Protein AF-A0A839IRQ6-F1 (afdb_monomer_lite)

pLDDT: mean 85.08, std 10.86, range [52.66, 94.56]

Structure (mmCIF, N/CA/C/O backbone):
data_AF-A0A839IRQ6-F1
#
_entry.id   AF-A0A839IRQ6-F1
#
loop_
_atom_site.group_PDB
_atom_site.id
_atom_site.type_symbol
_atom_site.label_atom_id
_atom_site.label_alt_id
_atom_site.label_comp_id
_atom_site.label_asym_id
_atom_site.label_entity_id
_atom_site.label_seq_id
_atom_site.pdbx_PDB_ins_code
_atom_site.Cartn_x
_atom_site.Cartn_y
_atom_site.Cartn_z
_atom_site.occupancy
_atom_site.B_iso_or_equiv
_atom_site.auth_seq_id
_atom_site.auth_comp_id
_atom_site.auth_asym_id
_atom_site.auth_atom_id
_atom_site.pdbx_PDB_model_num
ATOM 1 N N . MET A 1 1 ? -10.772 9.698 -1.994 1.00 78.44 1 MET A N 1
ATOM 2 C CA . MET A 1 1 ? -9.939 10.249 -3.088 1.00 78.44 1 MET A CA 1
ATOM 3 C C . MET A 1 1 ? -8.807 9.268 -3.373 1.00 78.44 1 MET A C 1
ATOM 5 O O . MET A 1 1 ? -8.400 8.594 -2.434 1.00 78.44 1 MET A O 1
ATOM 9 N N . LEU A 1 2 ? -8.365 9.119 -4.627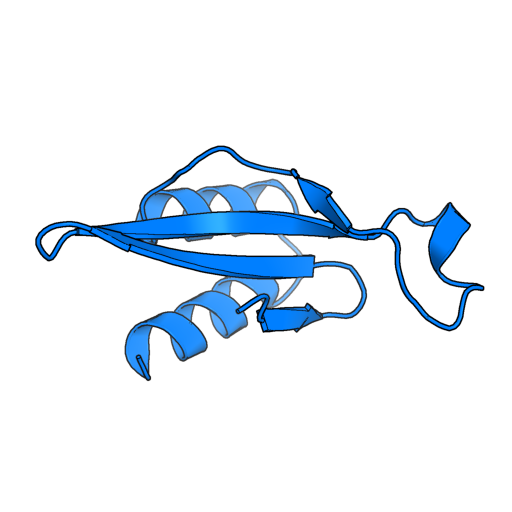 1.00 85.88 2 LEU A N 1
ATOM 10 C CA . LEU A 1 2 ? -7.172 8.322 -4.947 1.00 85.88 2 LEU A CA 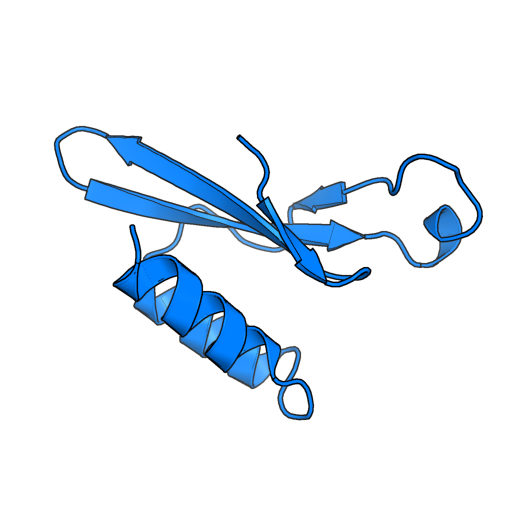1
ATOM 11 C C . LEU A 1 2 ? -5.932 9.163 -4.611 1.00 85.88 2 LEU A C 1
ATOM 13 O O . LEU A 1 2 ? -5.884 10.333 -4.984 1.00 85.88 2 LEU A O 1
ATOM 17 N N . ILE A 1 3 ? -4.977 8.592 -3.889 1.00 89.56 3 ILE A N 1
ATOM 18 C CA . ILE A 1 3 ? -3.756 9.252 -3.440 1.00 89.56 3 ILE A CA 1
ATOM 19 C C . ILE A 1 3 ? -2.578 8.579 -4.132 1.00 89.56 3 ILE A C 1
ATOM 21 O O . ILE A 1 3 ? -2.349 7.385 -3.949 1.00 89.56 3 ILE A O 1
ATOM 25 N N . ASN A 1 4 ? -1.832 9.341 -4.923 1.00 89.25 4 ASN A N 1
ATOM 26 C CA . ASN A 1 4 ? -0.676 8.810 -5.634 1.00 89.25 4 ASN A CA 1
ATOM 27 C C . ASN A 1 4 ? 0.515 8.725 -4.673 1.00 89.25 4 ASN A C 1
ATOM 29 O O . ASN A 1 4 ? 0.931 9.742 -4.122 1.00 89.25 4 ASN A O 1
ATOM 33 N N . ILE A 1 5 ? 1.074 7.528 -4.499 1.00 89.00 5 ILE A N 1
ATOM 34 C CA . ILE A 1 5 ? 2.313 7.312 -3.731 1.00 89.00 5 ILE A CA 1
ATOM 35 C C . ILE A 1 5 ? 3.526 7.399 -4.664 1.00 89.00 5 ILE A C 1
ATOM 37 O O . ILE A 1 5 ? 4.586 7.916 -4.298 1.00 89.00 5 ILE A O 1
ATOM 41 N N . SER A 1 6 ? 3.380 6.888 -5.887 1.00 87.38 6 SER A N 1
ATOM 42 C CA . SER A 1 6 ? 4.401 6.909 -6.931 1.00 87.38 6 SER A CA 1
ATOM 43 C C . SER A 1 6 ? 3.775 6.837 -8.328 1.00 87.38 6 SER A C 1
ATOM 45 O O . SER A 1 6 ? 2.560 6.718 -8.479 1.00 87.38 6 SER A O 1
ATOM 47 N N . ASN A 1 7 ? 4.613 6.857 -9.368 1.00 83.19 7 ASN A N 1
ATOM 48 C CA . ASN A 1 7 ? 4.175 6.695 -10.761 1.00 83.19 7 ASN A CA 1
ATOM 49 C C . ASN A 1 7 ? 3.578 5.305 -11.050 1.00 83.19 7 ASN A C 1
ATOM 51 O O . ASN A 1 7 ? 2.877 5.132 -12.048 1.00 83.19 7 ASN A O 1
ATOM 55 N N . ILE A 1 8 ? 3.859 4.326 -10.185 1.00 87.31 8 ILE A N 1
ATOM 56 C CA . ILE A 1 8 ? 3.415 2.937 -10.335 1.00 87.31 8 ILE A CA 1
ATOM 57 C C . ILE A 1 8 ? 2.374 2.516 -9.302 1.00 87.31 8 ILE A C 1
ATOM 59 O O . ILE A 1 8 ? 1.724 1.494 -9.495 1.00 87.31 8 ILE A O 1
ATOM 63 N N . LEU A 1 9 ? 2.182 3.299 -8.236 1.00 90.06 9 LEU A N 1
ATOM 64 C CA . LEU A 1 9 ? 1.317 2.944 -7.119 1.00 90.06 9 LEU A CA 1
ATOM 65 C C . LEU A 1 9 ? 0.486 4.135 -6.636 1.00 90.06 9 LEU A C 1
ATOM 67 O O . LEU A 1 9 ? 1.009 5.197 -6.292 1.00 90.06 9 LEU A O 1
ATOM 71 N N . SER A 1 10 ? -0.811 3.895 -6.497 1.00 91.62 10 SER A N 1
ATOM 72 C CA . SER A 1 10 ? -1.749 4.781 -5.819 1.00 91.62 10 SER A CA 1
ATOM 73 C C . SER A 1 10 ? -2.569 4.017 -4.792 1.00 91.62 10 SER A C 1
ATOM 75 O O . SER A 1 10 ? -2.787 2.817 -4.926 1.00 91.62 10 SER A O 1
ATOM 77 N N . VAL A 1 11 ? -3.064 4.707 -3.773 1.00 92.19 11 VAL A N 1
ATOM 78 C CA . VAL A 1 11 ? -3.895 4.121 -2.720 1.00 92.19 11 VAL A CA 1
ATOM 79 C C . VAL A 1 11 ? -5.195 4.885 -2.549 1.00 92.19 11 VAL A C 1
ATOM 81 O O . VAL A 1 11 ? -5.303 6.062 -2.882 1.00 92.19 11 VAL A O 1
ATOM 84 N N . LYS A 1 12 ? -6.212 4.227 -2.006 1.00 92.69 12 LYS A N 1
ATOM 85 C CA . LYS A 1 12 ? -7.470 4.870 -1.625 1.00 92.69 12 LYS A CA 1
ATOM 86 C C . LYS A 1 12 ? -7.819 4.503 -0.191 1.00 92.69 12 LYS A C 1
ATOM 88 O O . LYS A 1 12 ? -7.971 3.320 0.103 1.00 92.69 12 LYS A O 1
ATOM 93 N N . LYS A 1 13 ? -7.990 5.521 0.660 1.00 92.62 13 LYS A N 1
ATOM 94 C CA . LYS A 1 13 ? -8.550 5.383 2.012 1.00 92.62 13 LYS A CA 1
ATOM 95 C C . LYS A 1 13 ? -10.052 5.121 1.909 1.00 92.62 13 LYS A C 1
ATOM 97 O O . LYS A 1 13 ? -10.764 5.829 1.187 1.00 92.62 13 LYS A O 1
ATOM 102 N N . HIS A 1 14 ? -10.511 4.108 2.622 1.00 91.31 14 HIS A N 1
ATOM 103 C CA . HIS A 1 14 ? -11.904 3.764 2.847 1.00 91.31 14 HIS A CA 1
ATOM 104 C C . HIS A 1 14 ? -12.150 3.817 4.346 1.00 91.31 14 HIS A C 1
ATOM 106 O O . HIS A 1 14 ? -11.521 3.088 5.100 1.00 91.31 14 HIS A O 1
ATOM 112 N N . GLU A 1 15 ? -13.044 4.696 4.774 1.00 90.25 15 GLU A N 1
ATOM 113 C CA . GLU A 1 15 ? -13.392 4.842 6.180 1.00 90.25 15 GLU A CA 1
ATOM 114 C C . GLU A 1 15 ? -14.868 4.507 6.350 1.00 90.25 15 GLU A C 1
ATOM 116 O O . GLU A 1 15 ? -15.722 5.030 5.631 1.00 90.25 15 GLU A O 1
ATOM 121 N N . THR A 1 16 ? -15.179 3.560 7.228 1.00 86.00 16 THR A N 1
ATOM 122 C CA . THR A 1 16 ? -16.559 3.143 7.503 1.00 86.00 16 THR A CA 1
ATOM 123 C C . THR A 1 16 ? -16.671 2.739 8.963 1.00 86.00 16 THR A C 1
ATOM 125 O O . THR A 1 16 ? -15.936 1.871 9.423 1.00 86.00 16 THR A O 1
ATOM 128 N N . ASN A 1 17 ? -17.590 3.369 9.697 1.00 85.94 17 ASN A N 1
ATOM 129 C CA . ASN A 1 17 ? -17.843 3.097 11.118 1.00 85.94 17 ASN A CA 1
ATOM 130 C C . ASN A 1 17 ? -16.573 3.144 11.997 1.00 85.94 17 ASN A C 1
ATOM 132 O O . ASN A 1 17 ? -16.416 2.326 12.897 1.00 85.94 17 ASN A O 1
ATOM 136 N N . GLY A 1 18 ? -15.647 4.068 11.712 1.00 83.75 18 GLY A N 1
ATOM 137 C CA . GLY A 1 18 ? -14.376 4.205 12.437 1.00 83.75 18 GLY A CA 1
ATOM 138 C C . GLY A 1 18 ? -13.283 3.210 12.025 1.00 83.75 18 GLY A C 1
ATOM 139 O O . GLY A 1 18 ? -12.152 3.320 12.493 1.00 83.75 18 GLY A O 1
ATOM 140 N N . TYR A 1 19 ? -13.575 2.273 11.120 1.00 86.06 19 TYR A N 1
ATOM 141 C CA . TYR A 1 19 ? -12.571 1.388 10.539 1.00 86.06 19 TYR A CA 1
ATOM 142 C C . TYR A 1 19 ? -11.965 2.021 9.294 1.00 86.06 19 TYR A C 1
ATOM 144 O O . TYR A 1 19 ? -12.676 2.368 8.347 1.00 86.06 19 TYR A O 1
ATOM 152 N N . ILE A 1 20 ? -10.637 2.125 9.291 1.00 90.69 20 ILE A N 1
ATOM 153 C CA . ILE A 1 20 ? -9.865 2.579 8.140 1.00 90.69 20 ILE A CA 1
ATOM 154 C C . ILE A 1 20 ? -9.331 1.357 7.395 1.00 90.69 20 ILE A C 1
ATOM 156 O O . ILE A 1 20 ? -8.578 0.546 7.934 1.00 90.69 20 ILE A O 1
ATOM 160 N N . GLN A 1 21 ? -9.698 1.262 6.127 1.00 92.56 21 GLN A N 1
ATOM 161 C CA . GLN A 1 21 ? -9.216 0.273 5.180 1.00 92.56 21 GLN A CA 1
ATOM 162 C C . GLN A 1 21 ? -8.611 0.972 3.968 1.00 92.56 21 GLN A C 1
ATOM 164 O O . GLN A 1 21 ? -8.917 2.124 3.656 1.00 92.56 21 GLN A O 1
ATOM 169 N N . TRP A 1 22 ? -7.756 0.258 3.258 1.00 93.69 22 TRP A N 1
ATOM 170 C CA . TRP A 1 22 ? -7.029 0.779 2.117 1.00 93.69 22 TRP A CA 1
ATOM 171 C C . TRP A 1 22 ? -7.132 -0.178 0.942 1.00 93.69 22 TRP A C 1
ATOM 173 O O . TRP A 1 22 ? -7.292 -1.387 1.104 1.00 93.69 22 TRP A O 1
ATOM 183 N N . VAL A 1 23 ? -7.048 0.393 -0.253 1.00 94.56 23 VAL A N 1
ATOM 184 C CA . VAL A 1 23 ? -6.973 -0.343 -1.514 1.00 94.56 23 VAL A CA 1
ATOM 185 C C . VAL A 1 23 ? -5.794 0.205 -2.300 1.00 94.56 23 VAL A C 1
ATOM 187 O O . VAL A 1 23 ? -5.724 1.418 -2.515 1.00 94.56 23 VAL A O 1
ATOM 190 N N . CYS A 1 24 ? -4.902 -0.676 -2.744 1.00 93.25 24 CYS A N 1
ATOM 191 C CA . CYS A 1 24 ? -3.803 -0.336 -3.638 1.00 93.25 24 CYS A CA 1
ATOM 192 C C . CYS A 1 24 ? -4.236 -0.462 -5.095 1.00 93.25 24 CYS A C 1
ATOM 194 O O . CYS A 1 24 ? -4.979 -1.370 -5.480 1.00 93.25 24 CYS A O 1
ATOM 196 N N . PHE A 1 25 ? -3.714 0.438 -5.913 1.00 92.81 25 PHE A N 1
ATOM 197 C CA . PHE A 1 25 ? -3.872 0.455 -7.351 1.00 92.81 25 PHE A CA 1
ATOM 198 C C . PHE A 1 25 ? -2.507 0.578 -8.005 1.00 92.81 25 PHE A C 1
ATOM 200 O O . PHE A 1 25 ? -1.704 1.421 -7.609 1.00 92.81 25 PHE A O 1
ATOM 207 N N . THR A 1 26 ? -2.268 -0.226 -9.028 1.00 90.75 26 THR A N 1
ATOM 208 C CA . THR A 1 26 ? -1.051 -0.176 -9.831 1.00 90.75 26 THR A CA 1
ATOM 209 C C . THR A 1 26 ? -1.338 0.464 -11.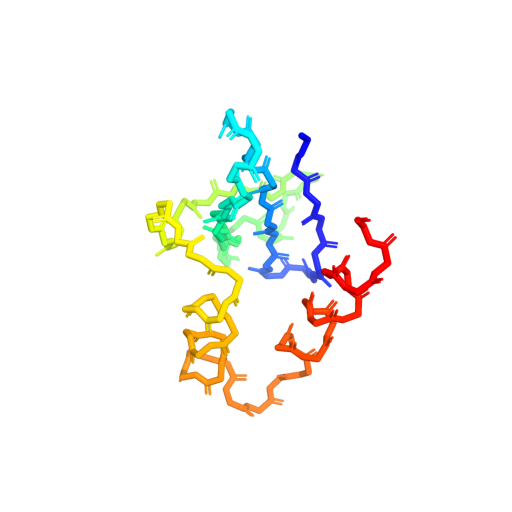176 1.00 90.75 26 THR A C 1
ATOM 211 O O . THR A 1 26 ? -2.437 0.317 -11.722 1.00 90.75 26 THR A O 1
ATOM 214 N N . SER A 1 27 ? -0.386 1.235 -11.697 1.00 85.31 27 SER A N 1
ATOM 215 C CA . SER A 1 27 ? -0.507 1.754 -13.057 1.00 85.31 27 SER A CA 1
ATOM 216 C C . SER A 1 27 ? -0.106 0.671 -14.051 1.00 85.31 27 SER A C 1
ATOM 218 O O . SER A 1 27 ? 0.828 -0.098 -13.822 1.00 85.31 27 SER A O 1
ATOM 220 N N . ASP A 1 28 ? -0.842 0.577 -15.155 1.00 75.06 28 ASP A N 1
ATOM 221 C CA . ASP A 1 28 ? -0.447 -0.312 -16.242 1.00 75.06 28 ASP A CA 1
ATOM 222 C C . ASP A 1 28 ? 0.819 0.259 -16.914 1.00 75.06 28 ASP A C 1
ATOM 224 O O . ASP A 1 28 ? 0.786 1.431 -17.317 1.00 75.06 28 ASP A O 1
ATOM 228 N N . PRO A 1 29 ? 1.915 -0.511 -17.062 1.00 65.19 29 PRO A N 1
ATOM 229 C CA . PRO A 1 29 ? 3.138 -0.035 -17.707 1.00 65.19 29 PRO A CA 1
ATOM 230 C C . PRO A 1 29 ? 2.901 0.421 -19.152 1.00 65.19 29 PRO A C 1
ATOM 232 O O . PRO A 1 29 ? 3.562 1.348 -19.617 1.00 65.19 29 PRO A O 1
ATOM 235 N N . VAL A 1 30 ? 1.898 -0.138 -19.840 1.00 63.72 30 VAL A N 1
ATOM 236 C CA . VAL A 1 30 ? 1.500 0.297 -21.191 1.00 63.72 30 VAL A CA 1
ATOM 237 C C . VAL A 1 30 ? 0.865 1.696 -21.166 1.00 63.72 30 VAL A C 1
ATOM 239 O O . VAL A 1 30 ? 0.871 2.412 -22.163 1.00 63.72 30 VAL A O 1
ATOM 242 N N . SER A 1 31 ? 0.342 2.127 -20.014 1.00 57.66 31 SER A N 1
ATOM 243 C CA . SER A 1 31 ? -0.296 3.435 -19.836 1.00 57.66 31 SER A CA 1
ATOM 244 C C . SER A 1 31 ? 0.656 4.557 -19.411 1.00 57.66 31 SER A C 1
ATOM 246 O O . SER A 1 31 ? 0.217 5.705 -19.353 1.00 57.66 31 SER A O 1
ATOM 248 N N . LEU A 1 32 ? 1.944 4.273 -19.168 1.00 56.88 32 LEU A N 1
ATOM 249 C CA . LEU A 1 32 ? 2.943 5.289 -18.789 1.00 56.88 32 LEU A CA 1
ATOM 250 C C . LEU A 1 32 ? 3.139 6.376 -19.864 1.00 56.88 32 LEU A C 1
ATOM 252 O O . LEU A 1 32 ? 3.594 7.471 -19.545 1.00 56.88 32 LEU A O 1
ATOM 256 N N . SER A 1 33 ? 2.754 6.114 -21.118 1.00 59.12 33 SER A N 1
ATOM 257 C CA . SER A 1 33 ? 2.787 7.097 -22.210 1.00 59.12 33 SER A CA 1
ATOM 258 C C . SER A 1 33 ? 1.574 8.036 -22.246 1.00 59.12 33 SER A C 1
ATOM 260 O O . SER A 1 33 ? 1.560 8.990 -23.025 1.00 59.12 33 SER A O 1
ATOM 262 N N . ASN A 1 34 ? 0.536 7.781 -21.443 1.00 60.12 34 ASN A N 1
ATOM 263 C CA . ASN A 1 34 ? -0.702 8.555 -21.460 1.00 60.12 34 ASN A CA 1
ATOM 264 C C . ASN A 1 34 ? -0.717 9.624 -20.361 1.00 60.12 34 ASN A C 1
ATOM 266 O O . ASN A 1 34 ? -0.305 9.395 -19.228 1.00 60.12 34 ASN A O 1
ATOM 270 N N . LYS A 1 35 ? -1.312 10.788 -20.664 1.00 63.31 35 LYS A N 1
ATOM 271 C CA . LYS A 1 35 ? -1.507 11.903 -19.709 1.00 63.31 35 LYS A CA 1
ATOM 272 C C . LYS A 1 35 ? -2.298 11.516 -18.445 1.00 63.31 35 LYS A C 1
ATOM 274 O O . LYS A 1 35 ? -2.334 12.290 -17.492 1.00 63.31 35 LYS A O 1
ATOM 279 N N . ARG A 1 36 ? -2.973 10.360 -18.442 1.00 64.12 36 ARG A N 1
ATOM 280 C CA . ARG A 1 36 ? -3.669 9.778 -17.288 1.00 64.12 36 ARG A CA 1
ATOM 281 C C . ARG A 1 36 ? -3.325 8.286 -17.204 1.00 64.12 36 ARG A C 1
ATOM 283 O O . ARG A 1 36 ? -3.771 7.545 -18.081 1.00 64.12 36 ARG A O 1
ATOM 290 N N . PRO A 1 37 ? -2.571 7.848 -16.181 1.00 67.12 37 PRO A N 1
ATOM 291 C CA . PRO A 1 37 ? -2.306 6.434 -15.966 1.00 67.12 37 PRO A CA 1
ATOM 292 C C . PRO A 1 37 ? -3.620 5.690 -15.734 1.00 67.12 37 PRO A C 1
ATOM 294 O O . PRO A 1 37 ? -4.496 6.168 -15.004 1.00 67.12 37 PRO A O 1
ATOM 297 N N . LEU A 1 38 ? -3.762 4.522 -16.353 1.00 79.12 38 LEU A N 1
ATOM 298 C CA . LEU A 1 38 ? -4.872 3.626 -16.058 1.00 79.12 38 LEU A CA 1
ATOM 299 C C . LEU A 1 38 ? -4.522 2.856 -14.787 1.00 79.12 38 LEU A C 1
ATOM 301 O O . LEU A 1 38 ? -3.606 2.036 -14.777 1.00 79.12 38 LEU A O 1
ATOM 305 N N . TRP A 1 39 ? -5.253 3.151 -13.716 1.00 84.12 39 TRP A N 1
ATOM 306 C CA . TRP A 1 39 ? -5.087 2.510 -12.418 1.00 84.12 39 TRP A CA 1
ATOM 307 C C . TRP A 1 39 ? -5.903 1.221 -12.357 1.00 84.12 39 TRP A C 1
ATOM 309 O O . TRP A 1 39 ? -7.133 1.249 -12.453 1.00 84.12 39 TRP A O 1
ATOM 319 N N . LYS A 1 40 ? -5.229 0.088 -12.168 1.00 87.69 40 LYS A N 1
ATOM 320 C CA . LYS A 1 40 ? -5.850 -1.216 -11.922 1.00 87.69 40 LYS A CA 1
ATOM 321 C C . LYS A 1 40 ? -5.798 -1.530 -10.437 1.00 87.69 40 LYS A C 1
ATOM 323 O O . LYS A 1 40 ? -4.819 -1.231 -9.767 1.00 87.69 40 LYS A O 1
ATOM 328 N N . LYS A 1 41 ? -6.869 -2.118 -9.909 1.00 90.38 41 LYS A N 1
ATOM 329 C CA . LYS A 1 41 ? -6.929 -2.532 -8.505 1.00 90.38 41 LYS A CA 1
ATOM 330 C C . LYS A 1 41 ? -5.936 -3.675 -8.280 1.00 90.38 41 LYS A C 1
ATOM 332 O O . LYS A 1 41 ? -6.052 -4.705 -8.935 1.00 90.38 41 LYS A O 1
ATOM 337 N N . ALA A 1 42 ? -4.985 -3.474 -7.376 1.00 89.56 42 ALA A N 1
ATOM 338 C CA . ALA A 1 42 ? -3.944 -4.446 -7.053 1.00 89.56 42 ALA A CA 1
ATOM 339 C C . ALA A 1 42 ? -4.307 -5.291 -5.826 1.00 89.56 42 ALA A C 1
ATOM 341 O O . ALA A 1 42 ? -3.992 -6.474 -5.778 1.00 89.56 42 ALA A O 1
ATOM 342 N N . THR A 1 43 ? -5.019 -4.706 -4.857 1.00 92.06 43 THR A N 1
ATOM 343 C CA . THR A 1 43 ? -5.424 -5.394 -3.621 1.00 92.06 43 THR A CA 1
ATOM 344 C C . THR A 1 43 ? -6.914 -5.246 -3.326 1.00 92.06 43 THR A C 1
ATOM 346 O O . THR A 1 43 ? -7.608 -4.411 -3.909 1.00 92.06 43 THR A O 1
ATOM 349 N N . GLY A 1 44 ? -7.433 -6.077 -2.417 1.00 92.69 44 GLY A N 1
ATOM 350 C CA . GLY A 1 44 ? -8.760 -5.912 -1.816 1.00 92.69 44 GLY A CA 1
ATOM 351 C C . GLY A 1 44 ? -8.822 -4.751 -0.815 1.00 92.69 44 GLY A C 1
ATOM 352 O O . GLY A 1 44 ? -7.878 -3.979 -0.688 1.00 92.69 44 GLY A O 1
ATOM 353 N N . LEU A 1 45 ? -9.947 -4.629 -0.101 1.00 91.81 45 LEU A N 1
ATOM 354 C CA . LEU A 1 45 ? -10.005 -3.781 1.094 1.00 91.81 45 LEU A CA 1
ATOM 355 C C . LEU A 1 45 ? -9.179 -4.452 2.187 1.00 91.81 45 LEU A C 1
ATOM 357 O O . LEU A 1 45 ? -9.514 -5.552 2.621 1.00 91.81 45 LEU A O 1
ATOM 361 N N . MET A 1 46 ? -8.097 -3.803 2.589 1.00 93.06 46 MET A N 1
ATOM 362 C CA . MET A 1 46 ? -7.117 -4.350 3.522 1.00 93.06 46 MET A CA 1
ATOM 363 C C . MET A 1 46 ? -6.825 -3.357 4.644 1.00 93.06 46 MET A C 1
ATOM 365 O O . MET A 1 46 ? -7.038 -2.151 4.487 1.00 93.06 46 MET A O 1
ATOM 369 N N . SER A 1 47 ? -6.353 -3.853 5.787 1.00 92.56 47 SER A N 1
ATOM 370 C CA . SER A 1 47 ? -5.872 -2.971 6.852 1.00 92.56 47 SER A CA 1
ATOM 371 C C . SER A 1 47 ? -4.578 -2.265 6.424 1.00 92.56 47 SER A C 1
ATOM 373 O O . SER A 1 47 ? -3.910 -2.675 5.472 1.00 92.56 47 SER A O 1
ATOM 375 N N . ALA A 1 48 ? -4.194 -1.200 7.133 1.00 91.75 48 ALA A N 1
ATOM 376 C CA . ALA A 1 48 ? -2.918 -0.527 6.879 1.00 91.75 48 ALA A CA 1
ATOM 377 C C . ALA A 1 48 ? -1.718 -1.484 7.039 1.00 91.75 48 ALA A C 1
ATOM 379 O O . ALA A 1 48 ? -0.782 -1.440 6.244 1.00 91.75 48 ALA A O 1
ATOM 380 N N . ILE A 1 49 ? -1.780 -2.390 8.019 1.00 91.88 49 ILE A N 1
ATOM 381 C CA . ILE A 1 49 ? -0.725 -3.375 8.295 1.00 91.88 49 ILE A CA 1
ATOM 382 C C . ILE A 1 49 ? -0.595 -4.359 7.127 1.00 91.88 49 ILE A C 1
ATOM 384 O O . ILE A 1 49 ? 0.512 -4.604 6.646 1.00 91.88 49 ILE A O 1
ATOM 388 N N . ASP A 1 50 ? -1.721 -4.870 6.627 1.00 93.50 50 ASP A N 1
ATOM 389 C CA . ASP A 1 50 ? -1.733 -5.808 5.498 1.00 93.50 50 ASP A CA 1
ATOM 390 C C . ASP A 1 50 ? -1.193 -5.153 4.225 1.00 93.50 50 ASP A C 1
ATOM 392 O O . ASP A 1 50 ? -0.422 -5.763 3.487 1.00 93.50 50 ASP A O 1
ATOM 396 N N . ILE A 1 51 ? -1.539 -3.884 3.989 1.00 92.62 51 ILE A N 1
ATOM 397 C CA . ILE A 1 51 ? -1.036 -3.117 2.844 1.00 92.62 51 ILE A CA 1
ATOM 398 C C . ILE A 1 51 ? 0.468 -2.892 2.964 1.00 92.62 51 ILE A C 1
ATOM 400 O O . ILE A 1 51 ? 1.182 -3.083 1.985 1.00 92.62 51 ILE A O 1
ATOM 404 N N . MET A 1 52 ? 0.974 -2.535 4.147 1.00 92.62 52 MET A N 1
ATOM 405 C CA . MET A 1 52 ? 2.418 -2.418 4.370 1.00 92.62 52 MET A CA 1
ATOM 406 C C . MET A 1 52 ? 3.144 -3.737 4.105 1.00 92.62 52 MET A C 1
ATOM 408 O O . MET A 1 52 ? 4.199 -3.729 3.473 1.00 92.62 52 MET A O 1
ATOM 412 N N . SER A 1 53 ? 2.588 -4.857 4.570 1.00 93.06 53 SER A N 1
ATOM 413 C CA . SER A 1 53 ? 3.146 -6.191 4.330 1.00 93.06 53 SER A CA 1
ATOM 414 C C . SER A 1 53 ? 3.165 -6.527 2.837 1.00 93.06 53 SER A C 1
ATOM 416 O O . SER A 1 53 ? 4.203 -6.901 2.292 1.00 93.06 53 SER A O 1
ATOM 418 N N . TRP A 1 54 ? 2.051 -6.285 2.143 1.00 93.75 54 TRP A N 1
ATOM 419 C CA . TRP A 1 54 ? 1.946 -6.471 0.698 1.00 93.75 54 TRP A CA 1
ATOM 420 C C . TRP A 1 54 ? 2.952 -5.604 -0.070 1.00 93.75 54 TRP A C 1
ATOM 422 O O . TRP A 1 54 ? 3.629 -6.102 -0.963 1.00 93.75 54 TRP A O 1
ATOM 432 N N . LEU A 1 55 ? 3.128 -4.335 0.316 1.00 92.62 55 LEU A N 1
ATOM 433 C CA . LEU A 1 55 ? 4.104 -3.437 -0.310 1.00 92.62 55 LEU A CA 1
ATOM 434 C C . LEU A 1 55 ? 5.544 -3.917 -0.131 1.00 92.62 55 LEU A C 1
ATOM 436 O O . LEU A 1 55 ? 6.321 -3.829 -1.075 1.00 92.62 55 LEU A O 1
ATOM 440 N N . LYS A 1 56 ? 5.892 -4.448 1.045 1.00 92.69 56 LYS A N 1
ATOM 441 C CA . LYS A 1 56 ? 7.215 -5.041 1.289 1.00 92.69 56 LYS A CA 1
ATOM 442 C C . LYS A 1 56 ? 7.441 -6.323 0.486 1.00 92.69 56 LYS A C 1
ATOM 444 O O . LYS A 1 56 ? 8.581 -6.623 0.159 1.00 92.69 56 LYS A O 1
ATOM 449 N N . SER A 1 57 ? 6.377 -7.066 0.185 1.00 92.44 57 SER A N 1
ATOM 450 C CA . SER A 1 57 ? 6.444 -8.295 -0.613 1.00 92.44 57 SER A CA 1
ATOM 451 C C . SER A 1 57 ? 6.560 -8.012 -2.112 1.00 92.44 57 SER A C 1
ATOM 453 O O . SER A 1 57 ? 7.418 -8.582 -2.774 1.00 92.44 57 SER A O 1
ATOM 455 N N . GLU A 1 58 ? 5.711 -7.136 -2.652 1.00 90.50 58 GLU A N 1
ATOM 456 C CA . GLU A 1 58 ? 5.666 -6.843 -4.094 1.00 90.50 58 GLU A CA 1
ATOM 457 C C . GLU A 1 58 ? 6.732 -5.836 -4.536 1.00 90.50 58 GLU A C 1
ATOM 459 O O . GLU A 1 58 ? 7.196 -5.876 -5.673 1.00 90.50 58 GLU A O 1
ATOM 464 N N . TYR A 1 59 ? 7.128 -4.926 -3.643 1.00 89.50 59 TYR A N 1
ATOM 465 C CA . TYR A 1 59 ? 8.095 -3.868 -3.928 1.00 89.50 59 TYR A CA 1
ATOM 466 C C . TYR A 1 59 ? 9.204 -3.810 -2.864 1.00 89.50 59 TYR A C 1
ATOM 468 O O . TYR A 1 59 ? 9.403 -2.757 -2.252 1.00 89.50 59 TYR A O 1
ATOM 476 N N . PRO A 1 60 ? 9.951 -4.909 -2.638 1.00 85.88 60 PRO A N 1
ATOM 477 C CA . PRO A 1 60 ? 10.935 -5.006 -1.556 1.00 85.88 60 PRO A CA 1
ATOM 478 C C . PRO A 1 60 ? 12.066 -3.979 -1.673 1.00 85.88 60 PRO A C 1
ATOM 480 O O . PRO A 1 60 ? 12.577 -3.503 -0.666 1.00 85.88 60 PRO A O 1
ATOM 483 N N . GLU A 1 61 ? 12.435 -3.607 -2.900 1.00 83.50 61 GLU A N 1
ATOM 484 C CA . GLU A 1 61 ? 13.501 -2.636 -3.180 1.00 83.50 61 GLU 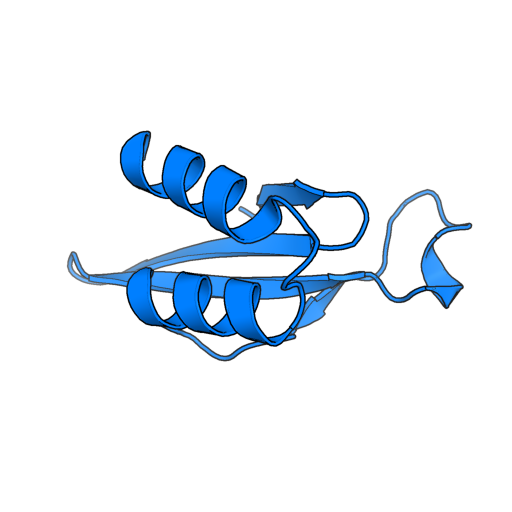A CA 1
ATOM 485 C C . GLU A 1 61 ? 12.990 -1.192 -3.313 1.00 83.50 61 GLU A C 1
ATOM 487 O O . GLU A 1 61 ? 13.756 -0.282 -3.625 1.00 83.50 61 GLU A O 1
ATOM 492 N N . SER A 1 62 ? 11.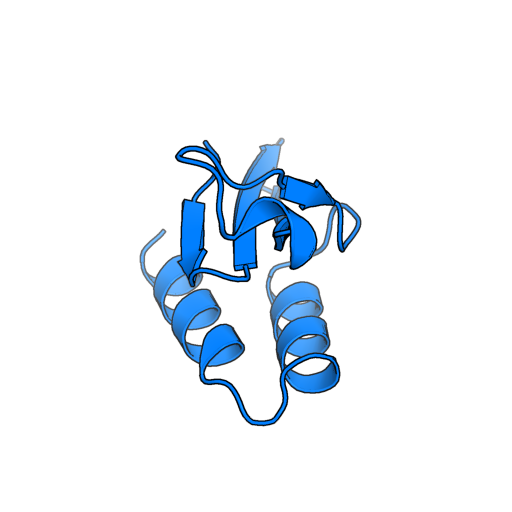689 -0.954 -3.118 1.00 85.19 62 SER A N 1
ATOM 493 C CA . SER A 1 62 ? 11.108 0.386 -3.222 1.00 85.19 62 SER A CA 1
ATOM 494 C C . SER A 1 62 ? 10.698 0.930 -1.859 1.00 85.19 62 SER A C 1
ATOM 496 O O . SER A 1 62 ? 10.039 0.253 -1.076 1.00 85.19 62 SER A O 1
ATOM 498 N N . ASN A 1 63 ? 10.907 2.228 -1.638 1.00 89.50 63 ASN A N 1
ATOM 499 C CA . ASN A 1 63 ? 10.476 2.921 -0.412 1.00 89.50 63 ASN A CA 1
ATOM 500 C C . ASN A 1 63 ? 8.946 3.163 -0.364 1.00 89.50 63 ASN A C 1
ATOM 502 O O . ASN A 1 63 ? 8.466 4.118 0.246 1.00 89.50 63 ASN A O 1
ATOM 506 N N . LEU A 1 64 ? 8.143 2.344 -1.055 1.00 89.88 64 LEU A N 1
ATOM 507 C CA . LEU A 1 64 ? 6.687 2.502 -1.132 1.00 89.88 64 LEU A CA 1
ATOM 508 C C . LEU A 1 64 ? 6.011 2.155 0.193 1.00 89.88 64 LEU A C 1
ATOM 510 O O . LEU A 1 64 ? 5.052 2.829 0.566 1.00 89.88 64 LEU A O 1
ATOM 514 N N . SER A 1 65 ? 6.521 1.159 0.926 1.00 90.94 65 SER A N 1
ATOM 515 C CA . SER A 1 65 ? 6.003 0.827 2.258 1.00 90.94 65 SER A CA 1
ATOM 516 C C . SER A 1 65 ? 6.240 1.950 3.268 1.00 90.94 65 SER A C 1
ATOM 518 O O . SER A 1 65 ? 5.383 2.203 4.109 1.00 90.94 65 SER A O 1
ATOM 520 N N . GLU A 1 66 ? 7.379 2.639 3.175 1.00 90.88 66 GLU A N 1
ATOM 521 C CA . GLU A 1 66 ? 7.722 3.775 4.041 1.00 90.88 66 GLU A CA 1
ATOM 522 C C . GLU A 1 66 ? 6.842 4.982 3.723 1.00 90.88 66 GLU A C 1
ATOM 524 O O . GLU A 1 66 ? 6.177 5.506 4.613 1.00 90.88 66 GLU A O 1
ATOM 529 N N . LYS A 1 67 ? 6.720 5.340 2.438 1.00 90.81 67 LYS A N 1
ATOM 530 C CA . LYS A 1 67 ? 5.816 6.410 1.989 1.00 90.81 67 LYS A CA 1
ATOM 531 C C . LYS A 1 67 ? 4.362 6.154 2.379 1.00 90.81 67 LYS A C 1
ATOM 533 O O . LYS A 1 67 ? 3.640 7.079 2.740 1.00 90.81 67 LYS A O 1
ATOM 538 N N . PHE A 1 68 ? 3.912 4.900 2.302 1.00 91.94 68 PHE A N 1
ATOM 539 C CA . PHE A 1 68 ? 2.581 4.535 2.778 1.00 91.94 68 PHE A CA 1
ATOM 540 C C . PHE A 1 68 ? 2.464 4.697 4.300 1.00 91.94 68 PHE A C 1
ATOM 542 O O . PHE A 1 68 ? 1.469 5.238 4.774 1.00 91.94 68 PHE A O 1
ATOM 549 N N . SER A 1 69 ? 3.486 4.300 5.063 1.00 90.69 69 SER A N 1
ATOM 550 C CA . SER A 1 69 ? 3.511 4.486 6.518 1.00 90.69 69 SER A CA 1
ATOM 551 C C . SER A 1 69 ? 3.409 5.965 6.906 1.00 90.69 69 SER A C 1
ATOM 553 O O . SER A 1 69 ? 2.571 6.315 7.735 1.00 90.69 69 SER A O 1
ATOM 555 N N . GLU A 1 70 ? 4.194 6.844 6.280 1.00 89.94 70 GLU A N 1
ATOM 556 C CA . GLU A 1 70 ? 4.141 8.301 6.498 1.00 89.94 70 GLU A CA 1
ATOM 557 C C . GLU A 1 70 ? 2.743 8.869 6.231 1.00 89.94 70 GLU A C 1
ATOM 559 O O . GLU A 1 70 ? 2.230 9.685 7.002 1.00 89.94 70 GLU A O 1
ATOM 564 N N . LEU A 1 71 ? 2.094 8.383 5.170 1.00 87.50 71 LEU A N 1
ATOM 565 C CA . LEU A 1 71 ? 0.732 8.758 4.821 1.00 87.50 71 LEU A CA 1
ATOM 566 C C . LEU A 1 71 ? -0.276 8.321 5.890 1.00 87.50 71 LEU A C 1
ATOM 568 O O . LEU A 1 71 ? -1.172 9.086 6.229 1.00 87.50 71 LEU A O 1
ATOM 572 N N . THR A 1 72 ? -0.141 7.108 6.429 1.00 85.75 72 THR A N 1
ATOM 573 C CA . THR A 1 72 ? -1.050 6.599 7.469 1.00 85.75 72 THR A CA 1
ATOM 574 C C . THR A 1 72 ? -0.833 7.239 8.838 1.00 85.75 72 THR A C 1
ATOM 576 O O . THR A 1 72 ? -1.783 7.342 9.604 1.00 85.75 72 THR A O 1
ATOM 579 N N . LEU A 1 73 ? 0.389 7.686 9.139 1.00 77.56 73 LEU A N 1
ATOM 580 C CA . LEU A 1 73 ? 0.724 8.370 10.393 1.00 77.56 73 LEU A CA 1
ATOM 581 C C . LEU A 1 73 ? 0.306 9.847 10.387 1.00 77.56 73 LEU A C 1
ATOM 583 O O . LEU A 1 73 ? 0.113 10.428 11.450 1.00 77.56 73 LEU A O 1
ATOM 587 N N . SER A 1 74 ? 0.157 10.442 9.202 1.00 59.88 74 SER A N 1
ATOM 588 C CA . SER A 1 74 ? -0.249 11.842 9.026 1.00 59.88 74 SER A CA 1
ATOM 589 C C . SER A 1 74 ? -1.768 12.034 8.853 1.00 59.88 74 SER A C 1
ATOM 591 O O . SER A 1 74 ? -2.191 13.161 8.591 1.00 59.88 74 SER A O 1
ATOM 593 N N . ALA A 1 75 ? -2.573 10.960 8.915 1.00 52.66 75 ALA A N 1
ATOM 594 C CA . ALA A 1 75 ? -3.979 10.931 8.467 1.00 52.66 75 ALA A CA 1
ATOM 595 C C . ALA A 1 75 ? -4.999 10.485 9.533 1.00 52.66 75 ALA A C 1
ATOM 597 O O . ALA A 1 75 ? -5.071 11.159 10.579 1.00 52.66 75 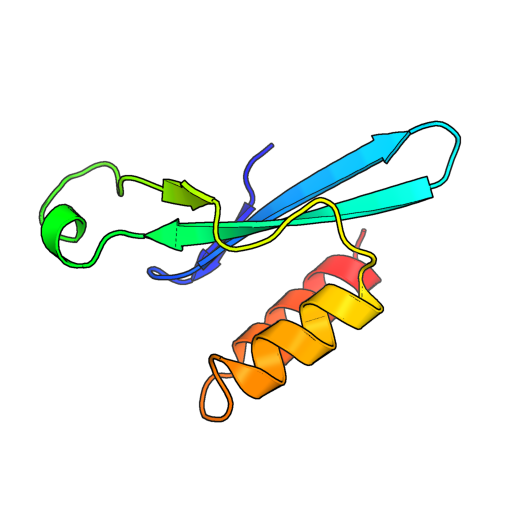ALA A O 1
#

Sequence (75 aa):
MLINISNILSVKKHETNGYIQWVCFTSDPVSLSNKRPLWKKATGLMSAIDIMSWLKSEYPESNLSEKFSELTLSA

Radius of gyration: 12.25 Å; chains: 1; bounding box: 31×20×35 Å

Organism: NCBI:txid2760088

Secondary structure (DSSP, 8-state):
-EEESSSSEEEEEEEETTEEEEEEEEE-GGGGGSSS--EEE-S-SB-HHHHHHHHHHH-TTSTHHHHHHHHHHT-

Foldseek 3Di:
DWADLDPFKIKDWDADPNATWMWIWGFDPVQSPPPDTDTDTPDDGHHLVVVLVVCCVVPVPDCSSVSSVVVVVVD